Protein AF-A0A0A1WW95-F1 (afdb_monomer_lite)

Foldseek 3Di:
DDPLVVQLVLCVQQVNDNVPRDDPVVVVVCCVDPCVVVVVVVSVPDDGPVVVVVVVVVVVVVVVVVCVVVPCPPVVLVVDPPVVSVVVVVVVVVVVVVVVVVVVVVVVVVVVVVVVVVVD

Organism: Zeugodacus cucurbitae (NCBI:txid28588)

Sequence (120 aa):
ASTACMLKMWAARLGCAPEAIPTEEALKSIYKSRQRDLFCNLIKRVRSRQDVCEVRENILIKRLEKMKDHMVPTSARNFLPKEMQIFLKVKDLIKNKEDVAMRLEEYRKEYETLAINIKT

Radius of gyration: 31.36 Å; chains: 1; bounding box: 73×25×78 Å

Secondary structure (DSSP, 8-state):
--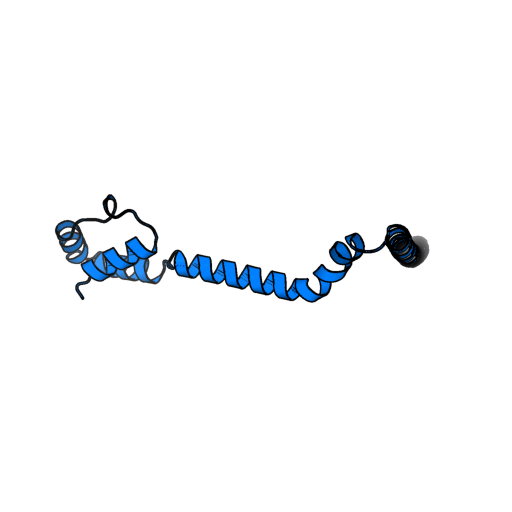HHHHHHHHHHHTT--GGGSPPHHHHHHHHHSTTHHHHHHHHHHS--HHHHHHHHHHHHHHHHHHHHHHHHHHHHHTTS-HHHHHHHHHHHHHHHHHHHHHHHHHHHHHHHHHHHHH--

Structure (mmCIF, N/CA/C/O backbone):
data_AF-A0A0A1WW95-F1
#
_entry.id   AF-A0A0A1WW95-F1
#
loop_
_atom_site.group_PDB
_atom_site.id
_atom_site.type_symbol
_atom_site.label_atom_id
_atom_site.label_alt_id
_atom_site.label_comp_id
_atom_site.label_asym_id
_atom_site.label_entity_id
_atom_site.label_seq_id
_atom_site.pdbx_PDB_ins_code
_atom_site.Cartn_x
_atom_site.Cartn_y
_atom_site.Cartn_z
_atom_site.occupancy
_atom_site.B_iso_or_equiv
_atom_site.auth_seq_id
_atom_site.auth_comp_id
_atom_site.auth_asym_id
_atom_site.auth_atom_id
_atom_site.pdbx_PDB_model_num
ATOM 1 N N . ALA A 1 1 ? -26.340 -12.801 31.033 1.00 52.34 1 ALA A N 1
ATOM 2 C CA . ALA A 1 1 ? -26.466 -11.388 30.610 1.00 52.34 1 ALA A CA 1
ATOM 3 C C . ALA A 1 1 ? -27.766 -11.204 29.830 1.00 52.34 1 ALA A C 1
ATOM 5 O O . ALA A 1 1 ? -28.094 -12.081 29.037 1.00 52.34 1 ALA A O 1
ATOM 6 N N . SER A 1 2 ? -28.523 -10.122 30.055 1.00 63.69 2 SER A N 1
ATOM 7 C CA . SER A 1 2 ? -29.732 -9.833 29.263 1.00 63.69 2 SER A CA 1
ATOM 8 C C . SER A 1 2 ? -29.356 -9.467 27.817 1.00 63.69 2 SER A C 1
ATOM 10 O O . SER A 1 2 ? -28.262 -8.959 27.563 1.00 63.69 2 SER A O 1
ATOM 12 N N . THR A 1 3 ? -30.247 -9.699 26.849 1.00 65.12 3 THR A N 1
ATOM 13 C CA . THR A 1 3 ? -30.021 -9.348 25.429 1.00 65.12 3 THR A CA 1
ATOM 14 C C . THR A 1 3 ? -29.762 -7.847 25.239 1.00 65.12 3 THR A C 1
ATOM 16 O O . THR A 1 3 ? -28.979 -7.456 24.379 1.00 65.12 3 THR A O 1
ATOM 19 N N . ALA A 1 4 ? -30.340 -7.013 26.112 1.00 69.62 4 ALA A N 1
ATOM 20 C CA . ALA A 1 4 ? -30.104 -5.572 26.158 1.00 69.62 4 ALA A CA 1
ATOM 21 C C . ALA A 1 4 ? -28.672 -5.211 26.596 1.00 69.62 4 ALA A C 1
ATOM 23 O O . ALA A 1 4 ? -28.072 -4.293 26.043 1.00 69.62 4 ALA A O 1
ATOM 24 N N . CYS A 1 5 ? -28.093 -5.956 27.542 1.00 72.75 5 CYS A N 1
ATOM 25 C CA . CYS A 1 5 ? -26.711 -5.763 27.986 1.00 72.75 5 CYS A CA 1
ATOM 26 C C . CYS A 1 5 ? -25.706 -6.052 26.856 1.00 72.75 5 CYS A C 1
ATOM 28 O O . CYS A 1 5 ? -24.804 -5.253 26.603 1.00 72.75 5 CYS A O 1
ATOM 30 N N . MET A 1 6 ? -25.919 -7.142 26.108 1.00 73.69 6 MET A N 1
ATOM 31 C CA . MET A 1 6 ? -25.077 -7.490 24.955 1.00 73.69 6 MET A CA 1
ATOM 32 C C . MET A 1 6 ? -25.101 -6.415 23.862 1.00 73.69 6 MET A C 1
ATOM 34 O O . MET A 1 6 ? -24.066 -6.139 23.258 1.00 73.69 6 MET A O 1
ATOM 38 N N . LEU A 1 7 ? -26.250 -5.772 23.636 1.00 78.19 7 LEU A N 1
ATOM 39 C CA . LEU A 1 7 ? -26.353 -4.695 22.656 1.00 78.19 7 LEU A CA 1
ATOM 40 C C . LEU A 1 7 ? -25.562 -3.460 23.060 1.00 78.19 7 L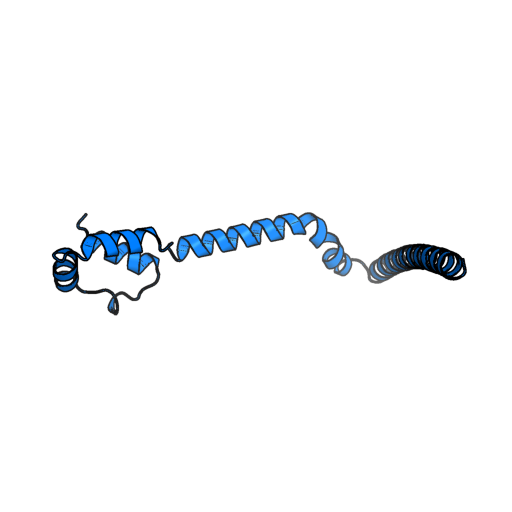EU A C 1
ATOM 42 O O . LEU A 1 7 ? -24.806 -2.938 22.248 1.00 78.19 7 LEU A O 1
ATOM 46 N N . LYS A 1 8 ? -25.747 -2.990 24.298 1.00 80.00 8 LYS A N 1
ATOM 47 C CA . LYS A 1 8 ? -25.054 -1.800 24.805 1.00 80.00 8 LYS A CA 1
ATOM 48 C C . LYS A 1 8 ? -23.538 -1.981 24.677 1.00 80.00 8 LYS A C 1
ATOM 50 O O . LYS A 1 8 ? -22.851 -1.099 24.175 1.00 80.00 8 LYS A O 1
ATOM 55 N N . MET A 1 9 ? -23.038 -3.169 25.028 1.00 80.19 9 MET A N 1
ATOM 56 C CA . MET A 1 9 ? -21.629 -3.528 24.855 1.00 80.19 9 MET A CA 1
ATOM 57 C C . MET A 1 9 ? -21.185 -3.552 23.386 1.00 80.19 9 MET A C 1
ATOM 59 O O . MET A 1 9 ? -20.106 -3.058 23.067 1.00 80.19 9 MET A O 1
ATOM 63 N N . TRP A 1 10 ? -21.985 -4.125 22.485 1.00 80.44 10 TRP A N 1
ATOM 64 C CA . TRP A 1 10 ? -21.660 -4.165 21.056 1.00 80.44 10 TRP A CA 1
ATOM 65 C C . TRP A 1 10 ? -21.662 -2.766 20.422 1.00 80.44 10 TRP A C 1
ATOM 67 O O . TRP A 1 10 ? -20.711 -2.421 19.727 1.00 80.44 10 TRP A O 1
ATOM 77 N N . ALA A 1 11 ? -22.661 -1.931 20.714 1.00 80.44 11 ALA A N 1
ATOM 78 C CA . ALA A 1 11 ? -22.742 -0.559 20.213 1.00 80.44 11 ALA A CA 1
ATOM 79 C C . ALA A 1 11 ? -21.574 0.299 20.726 1.00 80.44 11 ALA A C 1
ATOM 81 O O . ALA A 1 11 ? -20.948 1.022 19.951 1.00 80.44 11 ALA A O 1
ATOM 82 N N . ALA A 1 12 ? -21.200 0.144 22.000 1.00 80.81 12 ALA A N 1
ATOM 83 C CA . ALA A 1 12 ? -20.011 0.787 22.553 1.00 80.81 12 ALA A CA 1
ATOM 84 C C . ALA A 1 12 ? -18.723 0.349 21.824 1.00 80.81 12 ALA A C 1
ATOM 86 O O . ALA A 1 12 ? -17.895 1.187 21.475 1.00 80.81 12 ALA A O 1
ATOM 87 N N . ARG A 1 13 ? -18.577 -0.945 21.497 1.00 77.00 13 ARG A N 1
ATOM 88 C CA . ARG A 1 13 ? -17.451 -1.476 20.691 1.00 77.00 13 ARG A CA 1
ATOM 89 C C . ARG A 1 13 ? -17.446 -1.000 19.231 1.00 77.00 13 ARG A C 1
ATOM 91 O O . ARG A 1 13 ? -16.424 -1.072 18.552 1.00 77.00 13 ARG A O 1
ATOM 98 N N . LEU A 1 14 ? -18.569 -0.501 18.722 1.00 76.44 14 LEU A N 1
ATOM 99 C CA . LEU A 1 14 ? -18.633 0.174 17.422 1.00 76.44 14 LEU A CA 1
ATOM 100 C C . LEU A 1 14 ? -18.287 1.666 17.502 1.00 76.44 14 LEU A C 1
ATOM 102 O O . LEU A 1 14 ? -18.168 2.315 16.462 1.00 76.44 14 LEU A O 1
ATOM 106 N N . GLY A 1 15 ? -18.078 2.197 18.710 1.00 78.62 15 GLY A N 1
ATOM 107 C CA . GLY A 1 15 ? -17.815 3.612 18.953 1.00 78.62 15 GLY A CA 1
ATOM 108 C C . GLY A 1 15 ? -19.075 4.477 18.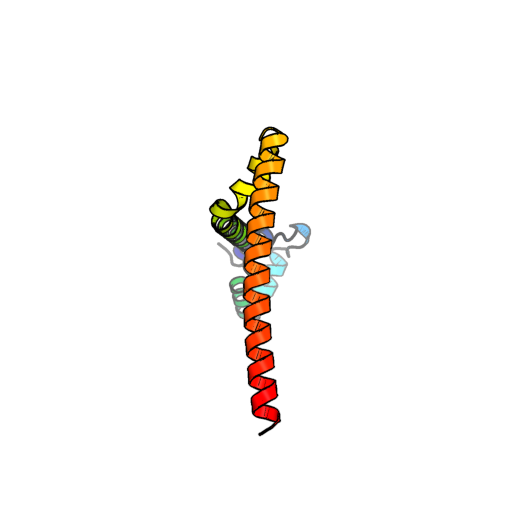954 1.00 78.62 15 GLY A C 1
ATOM 109 O O . GLY A 1 15 ? -18.976 5.678 18.718 1.00 78.62 15 GLY A O 1
ATOM 110 N N . CYS A 1 16 ? -20.257 3.892 19.175 1.00 80.69 16 CYS A N 1
ATOM 111 C CA . CYS A 1 16 ? -21.476 4.671 19.379 1.00 80.69 16 CYS A CA 1
ATOM 112 C C . CYS A 1 16 ? -21.413 5.397 20.729 1.00 80.69 16 CYS A C 1
ATOM 114 O O . CYS A 1 16 ? -21.085 4.787 21.748 1.00 80.69 16 CYS A O 1
ATOM 116 N N . ALA A 1 17 ? -21.755 6.686 20.729 1.00 83.12 17 ALA A N 1
ATOM 117 C CA 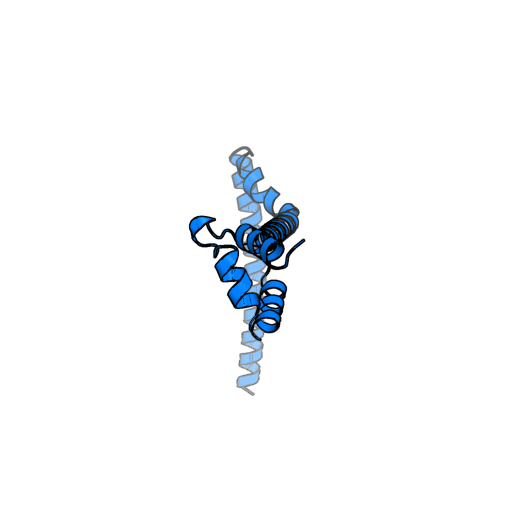. ALA A 1 17 ? -21.826 7.491 21.943 1.00 83.12 17 ALA A CA 1
ATOM 118 C C . ALA A 1 17 ? -22.913 6.945 22.896 1.00 83.12 17 ALA A C 1
ATOM 120 O O . ALA A 1 17 ? -23.970 6.532 22.403 1.00 83.12 17 ALA A O 1
ATOM 121 N N . PRO A 1 18 ? -22.695 6.930 24.226 1.00 78.62 18 PRO A N 1
ATOM 122 C CA . PRO A 1 18 ? -23.655 6.396 25.197 1.00 78.62 18 PRO A CA 1
ATOM 123 C C . PRO A 1 18 ? -25.055 7.005 25.078 1.00 78.62 18 PRO A C 1
ATOM 125 O O . PRO A 1 18 ? -26.049 6.306 25.251 1.00 78.62 18 PRO A O 1
ATOM 128 N N . GLU A 1 19 ? -25.128 8.286 24.720 1.00 82.31 19 GLU A N 1
ATOM 129 C CA . GLU A 1 19 ? -26.357 9.069 24.577 1.00 82.31 19 GLU A CA 1
ATOM 130 C C . GLU A 1 19 ? -27.178 8.649 23.348 1.00 82.31 19 GLU A C 1
ATOM 132 O O . GLU A 1 19 ? -28.388 8.854 23.304 1.00 82.31 19 GLU A O 1
ATOM 137 N N . ALA A 1 20 ? -26.532 8.034 22.352 1.00 79.69 20 ALA A N 1
ATOM 138 C CA . ALA A 1 20 ? -27.178 7.513 21.150 1.00 79.69 20 ALA A CA 1
ATOM 139 C C . ALA A 1 20 ? -27.664 6.060 21.314 1.00 79.69 20 ALA A C 1
ATOM 141 O O . ALA A 1 20 ? -28.323 5.524 20.419 1.00 79.69 20 ALA A O 1
ATOM 142 N N . ILE A 1 21 ? -27.331 5.393 22.428 1.00 81.44 21 ILE A N 1
ATOM 143 C CA . ILE A 1 21 ? -27.730 4.007 22.687 1.00 81.44 21 ILE A CA 1
ATOM 144 C C . ILE A 1 21 ? -29.130 4.000 23.325 1.00 81.44 21 ILE A C 1
ATOM 146 O O . ILE A 1 21 ? -29.330 4.636 24.360 1.00 81.44 21 ILE A O 1
ATOM 150 N N . PRO A 1 22 ? -30.106 3.255 22.770 1.00 81.81 22 PRO A N 1
ATOM 151 C CA . PRO A 1 22 ? -31.457 3.220 23.322 1.00 81.81 22 PRO A CA 1
ATOM 152 C C . PRO A 1 22 ? -31.502 2.749 24.784 1.00 81.81 22 PRO A C 1
ATOM 154 O O . PRO A 1 22 ? -30.749 1.858 25.199 1.00 81.81 22 PRO A O 1
ATOM 157 N N . THR A 1 23 ? -32.438 3.312 25.554 1.00 82.94 23 THR A N 1
ATOM 158 C CA . THR A 1 23 ? -32.662 2.952 26.962 1.00 82.94 23 THR A CA 1
ATOM 159 C C . THR A 1 23 ? -33.130 1.507 27.117 1.00 82.94 23 THR A C 1
ATOM 161 O O . THR A 1 23 ? -33.587 0.854 26.176 1.00 82.94 23 THR A O 1
ATOM 164 N N . GLU A 1 24 ? -33.017 0.965 28.328 1.00 79.62 24 GLU A N 1
ATOM 165 C CA . GLU A 1 24 ? -33.333 -0.442 28.575 1.00 79.62 24 GLU A CA 1
ATOM 166 C C . GLU A 1 24 ? -34.808 -0.779 28.321 1.00 79.62 24 GLU A C 1
ATOM 168 O O . GLU A 1 24 ? -35.115 -1.863 27.820 1.00 79.62 24 GLU A O 1
ATOM 173 N N . GLU A 1 25 ? -35.718 0.154 28.599 1.00 79.56 25 GLU A N 1
ATOM 174 C CA . GLU A 1 25 ? -37.144 0.021 28.301 1.00 79.56 25 GLU A CA 1
ATOM 175 C C . GLU A 1 25 ? -37.404 -0.025 26.789 1.00 79.56 25 GLU A C 1
ATOM 177 O O . GLU A 1 25 ? -38.146 -0.893 26.316 1.00 79.56 25 GLU A O 1
ATOM 182 N N . ALA A 1 26 ? -36.742 0.845 26.017 1.00 76.88 26 ALA A N 1
ATOM 183 C CA . ALA A 1 26 ? -36.841 0.864 24.558 1.00 76.88 26 ALA A CA 1
ATOM 184 C C . ALA A 1 26 ? -36.308 -0.442 23.949 1.00 76.88 26 ALA A C 1
ATOM 186 O O . ALA A 1 26 ? -36.945 -1.044 23.081 1.00 76.88 26 ALA A O 1
ATOM 187 N N . LEU A 1 27 ? -35.189 -0.950 24.473 1.00 76.06 27 LEU A N 1
ATOM 188 C CA . LEU A 1 27 ? -34.632 -2.236 24.058 1.00 76.06 27 LEU A CA 1
ATOM 189 C C . LEU A 1 27 ? -35.563 -3.400 24.397 1.00 76.06 27 LEU A C 1
ATOM 191 O O . LEU A 1 27 ? -35.765 -4.278 23.561 1.00 76.06 27 LEU A O 1
ATOM 195 N N . LYS A 1 28 ? -36.184 -3.411 25.582 1.00 78.06 28 LYS A N 1
ATOM 196 C CA . LYS A 1 28 ? -37.176 -4.437 25.949 1.00 78.06 28 LYS A CA 1
ATOM 197 C C . LYS A 1 28 ? -38.363 -4.450 24.984 1.00 78.06 28 LYS A C 1
ATOM 199 O O . LYS A 1 28 ? -38.836 -5.535 24.659 1.00 78.06 28 LYS A O 1
ATOM 204 N N . SER A 1 29 ? -38.816 -3.290 24.510 1.00 75.50 29 SER A N 1
ATOM 205 C CA . SER A 1 29 ? -39.872 -3.192 23.493 1.00 75.50 29 SER A CA 1
ATOM 206 C C . SER A 1 29 ? -39.440 -3.818 22.158 1.00 75.50 29 SER A C 1
ATOM 208 O O . SER A 1 29 ? -40.109 -4.714 21.639 1.00 75.50 29 SER A O 1
ATOM 210 N N . ILE A 1 30 ? -38.252 -3.457 21.662 1.00 70.44 30 ILE A N 1
ATOM 211 C CA . ILE A 1 30 ? -37.685 -3.988 20.410 1.00 70.44 30 ILE A CA 1
ATOM 212 C C . ILE A 1 30 ? -37.493 -5.511 20.491 1.00 70.44 30 ILE A C 1
ATOM 214 O O . ILE A 1 30 ? -37.890 -6.242 19.582 1.00 70.44 30 ILE A O 1
ATOM 218 N N . TYR A 1 31 ? -36.958 -6.010 21.611 1.00 72.00 31 TYR A N 1
ATOM 219 C CA . TYR A 1 31 ? -36.700 -7.435 21.834 1.00 72.00 31 TYR A CA 1
ATOM 220 C C . TYR A 1 31 ? -37.945 -8.277 22.135 1.00 72.00 31 TYR A C 1
ATOM 222 O O . TYR A 1 31 ? -37.827 -9.506 22.123 1.00 72.00 31 TYR A O 1
ATOM 230 N N . LYS A 1 32 ? -39.092 -7.655 22.439 1.00 74.19 32 LYS A N 1
ATOM 231 C CA . LYS A 1 32 ? -40.404 -8.319 22.539 1.00 74.19 32 LYS A CA 1
ATOM 232 C C . LYS A 1 32 ? -41.084 -8.471 21.175 1.00 74.19 32 LYS A C 1
ATOM 234 O O . LYS A 1 32 ? -41.991 -9.285 21.041 1.00 74.19 32 LYS A O 1
ATOM 239 N N . SER A 1 33 ? -40.649 -7.713 20.170 1.00 68.38 33 SER A N 1
ATOM 240 C CA . SER A 1 33 ? -41.162 -7.820 18.805 1.00 68.38 33 SER A CA 1
ATOM 241 C C . SER A 1 33 ? -40.505 -8.978 18.031 1.00 68.38 33 SER A C 1
ATOM 243 O O . SER A 1 33 ? -39.416 -9.444 18.377 1.00 68.38 33 SER A O 1
ATOM 245 N N . ARG A 1 34 ? -41.118 -9.394 16.909 1.00 67.12 34 ARG A N 1
ATOM 246 C CA . ARG A 1 34 ? -40.533 -10.356 15.943 1.00 67.12 34 ARG A CA 1
ATOM 247 C C . ARG A 1 34 ? -39.207 -9.890 15.315 1.00 67.12 34 ARG A C 1
ATOM 249 O O . ARG A 1 34 ? -38.579 -10.651 14.590 1.00 67.12 34 ARG A O 1
ATOM 256 N N . GLN A 1 35 ? -38.758 -8.663 15.579 1.00 71.69 35 GLN A N 1
ATOM 257 C CA . GLN A 1 35 ? -37.519 -8.117 15.021 1.00 71.69 35 GLN A CA 1
ATOM 258 C C . GLN A 1 35 ? -36.257 -8.574 15.767 1.00 71.69 35 GLN A C 1
ATOM 260 O O . GLN A 1 35 ? -35.151 -8.311 15.295 1.00 71.69 35 GLN A O 1
ATOM 265 N N . ARG A 1 36 ? -36.394 -9.288 16.896 1.00 75.44 36 ARG A N 1
ATOM 266 C CA . ARG A 1 36 ? -35.262 -9.808 17.681 1.00 75.44 36 ARG A CA 1
ATOM 267 C C . ARG A 1 36 ? -34.252 -10.572 16.817 1.00 75.44 36 ARG A C 1
ATOM 269 O O . ARG A 1 36 ? -33.060 -10.297 16.914 1.00 75.44 36 ARG A O 1
ATOM 276 N N . ASP A 1 37 ? -34.711 -11.491 15.972 1.00 76.00 37 ASP A N 1
ATOM 277 C CA . ASP A 1 37 ? -33.814 -12.371 15.210 1.00 76.00 37 ASP A CA 1
ATOM 278 C C . ASP A 1 37 ? -33.055 -11.618 14.114 1.00 76.00 37 ASP A C 1
ATOM 280 O O . ASP A 1 37 ? -31.848 -11.804 13.942 1.00 76.00 37 ASP A O 1
ATOM 284 N N . LEU A 1 38 ? -33.734 -10.698 13.421 1.00 73.56 38 LEU A N 1
ATOM 285 C CA . LEU A 1 38 ? -33.106 -9.786 12.460 1.00 73.56 38 LEU A CA 1
ATOM 286 C C . LEU A 1 38 ? -32.018 -8.950 13.134 1.00 73.56 38 LEU A C 1
ATOM 288 O O . LEU A 1 38 ? -30.915 -8.808 12.608 1.00 73.56 38 LEU A O 1
ATOM 292 N N . PHE A 1 39 ? -32.310 -8.454 14.331 1.00 74.38 39 PHE A N 1
ATOM 293 C CA . PHE A 1 39 ? -31.400 -7.614 15.088 1.00 74.38 39 PHE A CA 1
ATOM 294 C C . PHE A 1 39 ? -30.182 -8.393 15.605 1.00 74.38 39 PHE A C 1
ATOM 296 O O . PHE A 1 39 ? -29.045 -7.948 15.453 1.00 74.38 39 PHE A O 1
ATOM 303 N N . CYS A 1 40 ? -30.384 -9.608 16.123 1.00 75.31 40 CYS A N 1
ATOM 304 C CA . CYS A 1 40 ? -29.293 -10.504 16.504 1.00 75.31 40 CYS A CA 1
ATOM 305 C C . CYS A 1 40 ? -28.407 -10.885 15.306 1.00 75.31 40 CYS A C 1
ATOM 307 O O . CYS A 1 40 ? -27.187 -10.977 15.449 1.00 75.31 40 CYS A O 1
ATOM 309 N N . ASN A 1 41 ? -28.988 -11.075 14.120 1.00 74.19 41 ASN A N 1
ATOM 310 C CA . ASN A 1 41 ? -28.229 -11.364 12.903 1.00 74.19 41 ASN A CA 1
ATOM 311 C C . ASN A 1 41 ? -27.430 -10.154 12.403 1.00 74.19 41 ASN A C 1
ATOM 313 O O . ASN A 1 41 ? -26.308 -10.328 11.926 1.00 74.19 41 ASN A O 1
ATOM 317 N N . LEU A 1 42 ? -27.964 -8.939 12.545 1.00 74.75 42 LEU A N 1
ATOM 318 C CA . LEU A 1 42 ? -27.246 -7.706 12.223 1.00 74.75 42 LEU A CA 1
ATOM 319 C C . LEU A 1 42 ? -26.006 -7.551 13.114 1.00 74.75 42 LEU A C 1
ATOM 321 O O . LEU A 1 42 ? -24.899 -7.380 12.610 1.00 74.75 42 LEU A O 1
ATOM 325 N N . ILE A 1 43 ? -26.180 -7.719 14.428 1.00 75.00 43 ILE A N 1
ATOM 326 C CA . ILE A 1 43 ? -25.097 -7.644 15.421 1.00 75.00 43 ILE A CA 1
ATOM 327 C C . ILE A 1 43 ? -23.970 -8.633 15.098 1.00 75.00 43 ILE A C 1
ATOM 329 O O . ILE A 1 43 ? -22.798 -8.282 15.189 1.00 75.00 43 ILE A O 1
ATOM 333 N N . LYS A 1 44 ? -24.312 -9.854 14.664 1.00 71.50 44 LYS A N 1
ATOM 334 C CA . LYS A 1 44 ? -23.327 -10.878 14.273 1.00 71.50 44 LYS A CA 1
ATOM 335 C C . LYS A 1 44 ? -22.536 -10.521 13.010 1.00 71.50 44 LYS A C 1
ATOM 337 O O . LYS A 1 44 ? -21.414 -10.994 12.853 1.00 71.50 44 LYS A O 1
ATOM 342 N N . ARG A 1 45 ? -23.120 -9.750 12.087 1.00 72.12 45 ARG A N 1
ATOM 343 C CA . ARG A 1 45 ? -22.503 -9.417 10.789 1.00 72.12 45 ARG A CA 1
ATOM 344 C C . ARG A 1 45 ? -21.600 -8.190 10.850 1.00 72.12 45 ARG A C 1
ATOM 346 O O . ARG A 1 45 ? -20.680 -8.081 10.045 1.00 72.12 45 ARG A O 1
ATOM 353 N N . VAL A 1 46 ? -21.848 -7.278 11.782 1.00 74.81 46 VAL A N 1
ATOM 354 C CA . VAL A 1 46 ? -21.069 -6.045 11.914 1.00 74.81 46 VAL A CA 1
ATOM 355 C C . VAL A 1 46 ? -19.888 -6.292 12.851 1.00 74.81 46 VAL A C 1
ATOM 357 O O . VAL A 1 46 ? -20.060 -6.557 14.042 1.00 74.81 46 VAL A O 1
ATOM 360 N N . ARG A 1 47 ? -18.679 -6.209 12.291 1.00 67.75 47 ARG A N 1
ATOM 361 C CA . ARG A 1 47 ? -17.414 -6.333 13.028 1.00 67.75 47 ARG A CA 1
ATOM 362 C C . ARG A 1 47 ? -17.158 -5.095 13.879 1.00 67.75 47 ARG A C 1
ATOM 364 O O . ARG A 1 47 ? -17.561 -3.996 13.498 1.00 67.75 47 ARG A O 1
ATOM 371 N N . SER A 1 48 ? -16.497 -5.279 15.022 1.00 68.12 48 SER A N 1
ATOM 372 C CA . SER A 1 48 ? -16.187 -4.164 15.918 1.00 68.12 48 SER A CA 1
ATOM 373 C C . SER A 1 48 ? -15.191 -3.203 15.255 1.00 68.12 48 SER A C 1
ATOM 375 O O . SER A 1 48 ? -14.413 -3.609 14.386 1.00 68.12 48 SER A O 1
ATOM 377 N N . ARG A 1 49 ? -15.186 -1.921 15.649 1.00 68.19 49 ARG A N 1
ATOM 378 C CA . ARG A 1 49 ? -14.166 -0.984 15.146 1.00 68.19 49 ARG A CA 1
ATOM 379 C C . ARG A 1 49 ? -12.764 -1.423 15.566 1.00 68.19 49 ARG A C 1
ATOM 381 O O . ARG A 1 49 ? -11.843 -1.267 14.770 1.00 68.19 49 ARG A O 1
ATOM 388 N N . GLN A 1 50 ? -12.619 -1.991 16.766 1.00 65.75 50 GLN A N 1
ATOM 389 C CA . GLN A 1 50 ? -11.349 -2.552 17.226 1.00 65.75 50 GLN A CA 1
ATOM 390 C C . GLN A 1 50 ? -10.835 -3.650 16.283 1.00 65.75 50 GLN A C 1
ATOM 392 O O . GLN A 1 50 ? -9.692 -3.556 15.848 1.00 65.75 50 GLN A O 1
ATOM 397 N N . ASP A 1 51 ? -11.683 -4.604 15.880 1.00 73.19 51 ASP A N 1
ATOM 398 C CA . ASP A 1 51 ? -11.283 -5.704 14.983 1.00 73.19 51 ASP A CA 1
ATOM 399 C C . ASP A 1 51 ? -10.789 -5.160 13.628 1.00 73.19 51 ASP A C 1
ATOM 401 O O . ASP A 1 51 ? -9.826 -5.650 13.041 1.00 73.19 51 ASP A O 1
ATOM 405 N N . VAL A 1 52 ? -11.449 -4.116 13.114 1.00 76.25 52 VAL A N 1
ATOM 406 C CA . VAL A 1 52 ? -11.060 -3.466 11.853 1.00 76.25 52 VAL A CA 1
ATOM 407 C C . VAL A 1 52 ? -9.730 -2.724 11.998 1.00 76.25 52 VAL A C 1
ATOM 409 O O . VAL A 1 52 ? -8.909 -2.773 11.081 1.00 76.25 52 VAL A O 1
ATOM 412 N N . CYS A 1 53 ? -9.500 -2.040 13.121 1.00 76.06 53 CYS A N 1
ATOM 413 C CA . CYS A 1 53 ? -8.227 -1.373 13.398 1.00 76.06 53 CYS A CA 1
ATOM 414 C C . CYS A 1 53 ? -7.078 -2.381 13.498 1.00 76.06 53 CYS A C 1
ATOM 416 O O . CYS A 1 53 ? -6.071 -2.204 12.819 1.00 76.06 53 CYS A O 1
ATOM 418 N N . GLU A 1 54 ? -7.269 -3.473 14.237 1.00 81.12 54 GLU A N 1
ATOM 419 C CA . GLU A 1 54 ? -6.272 -4.534 14.397 1.00 81.12 54 GLU A CA 1
ATOM 420 C C . GLU A 1 54 ? -5.896 -5.169 13.047 1.00 81.12 54 GLU A C 1
ATOM 422 O O . GLU A 1 54 ? -4.720 -5.341 12.725 1.00 81.12 54 GLU A O 1
ATOM 427 N N . VAL A 1 55 ? -6.878 -5.457 12.185 1.00 82.75 55 VAL A N 1
ATOM 428 C CA . VAL A 1 55 ? -6.607 -5.973 10.832 1.00 82.75 55 VAL A CA 1
ATOM 429 C C . VAL A 1 55 ? -5.846 -4.950 9.982 1.00 82.75 55 VAL A C 1
ATOM 431 O O . VAL A 1 55 ? -4.936 -5.330 9.243 1.00 82.75 55 VAL A O 1
ATOM 434 N N . ARG A 1 56 ? -6.177 -3.655 10.076 1.00 80.12 56 ARG A N 1
ATOM 435 C CA . ARG A 1 56 ? -5.457 -2.594 9.346 1.00 80.12 56 ARG A CA 1
ATOM 436 C C . ARG A 1 56 ? -4.011 -2.469 9.817 1.00 80.12 56 ARG A C 1
ATOM 438 O O . ARG A 1 56 ? -3.125 -2.395 8.968 1.00 80.12 56 ARG A O 1
ATOM 445 N N . GLU A 1 57 ? -3.771 -2.492 11.124 1.00 83.50 57 GLU A N 1
ATOM 446 C CA . GLU A 1 57 ? -2.425 -2.486 11.705 1.00 83.50 57 GLU A CA 1
ATOM 447 C C . GLU A 1 57 ? -1.629 -3.711 11.256 1.00 83.50 57 GLU A C 1
ATOM 449 O O . GLU A 1 57 ? -0.529 -3.567 10.731 1.00 83.50 57 GLU A O 1
ATOM 454 N N . ASN A 1 58 ? -2.223 -4.903 11.315 1.00 83.56 58 ASN A N 1
ATOM 455 C CA . ASN A 1 58 ? -1.587 -6.135 10.850 1.00 83.56 58 ASN A CA 1
ATOM 456 C C . ASN A 1 58 ? -1.250 -6.110 9.348 1.00 83.56 58 ASN A C 1
ATOM 458 O O . ASN A 1 58 ? -0.208 -6.619 8.932 1.00 83.56 58 ASN A O 1
ATOM 462 N N . ILE A 1 59 ? -2.099 -5.504 8.510 1.00 86.38 59 ILE A N 1
ATOM 463 C CA . ILE A 1 59 ? -1.802 -5.301 7.083 1.00 86.38 59 ILE A CA 1
ATOM 464 C C . ILE A 1 59 ? -0.634 -4.326 6.906 1.00 86.38 59 ILE A C 1
ATOM 466 O O . ILE A 1 59 ? 0.229 -4.568 6.062 1.00 86.38 59 ILE A O 1
ATOM 470 N N . LEU A 1 60 ? -0.596 -3.233 7.673 1.00 81.62 60 LEU A N 1
ATOM 471 C CA . LEU A 1 60 ? 0.494 -2.258 7.625 1.00 81.62 60 LEU A CA 1
ATOM 472 C C . LEU A 1 60 ? 1.818 -2.880 8.072 1.00 81.62 60 LEU A C 1
ATOM 474 O O . LEU A 1 60 ? 2.804 -2.734 7.357 1.00 81.62 60 LEU A O 1
ATOM 478 N N . ILE A 1 61 ? 1.825 -3.638 9.170 1.00 83.00 61 ILE A N 1
ATOM 479 C CA . ILE A 1 61 ? 2.999 -4.373 9.657 1.00 83.00 61 ILE A CA 1
ATOM 480 C C . ILE A 1 61 ? 3.502 -5.330 8.577 1.00 83.00 61 ILE A C 1
ATOM 482 O O . ILE A 1 61 ? 4.655 -5.232 8.179 1.00 83.00 61 ILE A O 1
ATOM 486 N N . LYS A 1 62 ? 2.633 -6.166 7.994 1.00 83.94 62 LYS A N 1
ATOM 487 C CA . LYS A 1 62 ? 3.034 -7.091 6.917 1.00 83.94 62 LYS A CA 1
ATOM 488 C C . LYS A 1 62 ? 3.552 -6.377 5.668 1.00 83.94 62 LYS A C 1
ATOM 490 O O . LYS A 1 62 ? 4.437 -6.888 4.985 1.00 83.94 62 LYS A O 1
ATOM 495 N N . ARG A 1 63 ? 2.992 -5.212 5.322 1.00 78.38 63 ARG A N 1
ATOM 496 C CA . ARG A 1 63 ? 3.500 -4.381 4.216 1.00 78.38 63 ARG A CA 1
ATOM 497 C C . ARG A 1 63 ? 4.883 -3.819 4.541 1.00 78.38 63 ARG A C 1
ATOM 499 O O . ARG A 1 63 ? 5.754 -3.866 3.680 1.00 78.38 63 ARG A O 1
ATOM 506 N N . LEU A 1 64 ? 5.090 -3.348 5.769 1.00 74.56 64 LEU A N 1
ATOM 507 C CA . LEU A 1 64 ? 6.381 -2.854 6.244 1.00 74.56 64 LEU A CA 1
ATOM 508 C C . LEU A 1 64 ? 7.426 -3.970 6.324 1.00 74.56 64 LEU A C 1
ATOM 510 O O . LEU A 1 64 ? 8.546 -3.767 5.878 1.00 74.56 64 LEU A O 1
ATOM 514 N N . GLU A 1 65 ? 7.070 -5.161 6.804 1.00 77.88 65 GLU A N 1
ATOM 515 C CA . GLU A 1 65 ? 7.953 -6.332 6.836 1.00 77.88 65 GLU A CA 1
ATOM 516 C C . GLU A 1 65 ? 8.404 -6.739 5.433 1.00 77.88 65 GLU A C 1
ATOM 518 O O . GLU A 1 65 ? 9.595 -6.925 5.210 1.00 77.88 65 GLU A O 1
ATOM 523 N N . LYS A 1 66 ? 7.489 -6.776 4.454 1.00 76.38 66 LYS A N 1
ATOM 524 C CA . LYS A 1 66 ? 7.845 -7.013 3.042 1.00 76.38 66 LYS A CA 1
ATOM 525 C C . LYS A 1 66 ? 8.773 -5.944 2.468 1.00 76.38 66 LYS A C 1
ATOM 527 O O . LYS A 1 66 ? 9.532 -6.215 1.546 1.00 76.38 66 LYS A O 1
ATOM 532 N N . MET A 1 67 ? 8.682 -4.720 2.976 1.00 66.00 67 MET A N 1
ATOM 533 C CA . MET A 1 67 ? 9.530 -3.611 2.560 1.00 66.00 67 MET A CA 1
ATOM 534 C C . MET A 1 67 ? 10.821 -3.506 3.376 1.00 66.00 67 MET A C 1
ATOM 536 O O . MET A 1 67 ? 11.706 -2.761 2.971 1.00 66.00 67 MET A O 1
ATOM 540 N N . LYS A 1 68 ? 10.972 -4.229 4.490 1.00 63.19 68 LYS A N 1
ATOM 541 C CA . LYS A 1 68 ? 12.117 -4.120 5.405 1.00 63.19 68 LYS A CA 1
ATOM 542 C C . LYS A 1 68 ? 13.446 -4.411 4.704 1.00 63.19 68 LYS A C 1
ATOM 544 O O . LYS A 1 68 ? 14.396 -3.656 4.888 1.00 63.19 68 LYS A O 1
ATOM 549 N N . ASP A 1 69 ? 13.476 -5.407 3.823 1.00 61.88 69 ASP A N 1
ATOM 550 C CA . ASP A 1 69 ? 14.666 -5.758 3.030 1.00 61.88 69 ASP A CA 1
ATOM 551 C C . ASP A 1 69 ? 14.930 -4.773 1.872 1.00 61.88 69 ASP A C 1
ATOM 553 O O . ASP A 1 69 ? 16.015 -4.740 1.295 1.00 61.88 69 ASP A O 1
ATOM 557 N N . HIS A 1 70 ? 13.953 -3.915 1.559 1.00 59.38 70 HIS A N 1
ATOM 558 C CA . HIS A 1 70 ? 14.023 -2.894 0.511 1.00 59.38 70 HIS A CA 1
ATOM 559 C C . HIS A 1 70 ? 14.141 -1.453 1.046 1.00 59.38 70 HIS A C 1
ATOM 561 O O . HIS A 1 70 ? 14.495 -0.556 0.285 1.00 59.38 70 HIS A O 1
ATOM 567 N N . MET A 1 71 ? 13.863 -1.200 2.332 1.00 53.38 71 MET A N 1
ATOM 568 C CA . MET A 1 71 ? 13.863 0.143 2.942 1.00 53.38 71 MET A CA 1
ATOM 569 C C . MET A 1 71 ? 15.244 0.609 3.411 1.00 53.38 71 MET A C 1
ATOM 571 O O . MET A 1 71 ? 15.430 1.798 3.663 1.00 53.38 71 MET A O 1
ATOM 575 N N . VAL A 1 72 ? 16.221 -0.293 3.510 1.00 52.88 72 VAL A N 1
ATOM 576 C CA . VAL A 1 72 ? 17.556 0.026 4.036 1.00 52.88 72 VAL A CA 1
ATOM 577 C C . VAL A 1 72 ? 18.520 0.695 3.029 1.00 52.88 72 VAL A C 1
ATOM 579 O O . VAL A 1 72 ? 19.376 1.439 3.495 1.00 52.88 72 VAL A O 1
ATOM 582 N N . PRO A 1 73 ? 18.426 0.600 1.684 1.00 57.16 73 PRO A N 1
ATOM 583 C CA . PRO A 1 73 ? 19.441 1.234 0.830 1.00 57.16 73 PRO A CA 1
ATOM 584 C C . PRO A 1 73 ? 19.282 2.755 0.696 1.00 57.16 73 PRO A C 1
ATOM 586 O O . PRO A 1 73 ? 20.276 3.475 0.601 1.00 57.16 73 PRO A O 1
ATOM 589 N N . THR A 1 74 ? 18.047 3.262 0.659 1.00 53.91 74 THR A N 1
ATOM 590 C CA . THR A 1 74 ? 17.801 4.655 0.251 1.00 53.91 74 THR A CA 1
ATOM 591 C C . THR A 1 74 ? 17.996 5.641 1.400 1.00 53.91 74 THR A C 1
ATOM 593 O O . THR A 1 74 ? 18.565 6.708 1.192 1.00 53.91 74 THR A O 1
ATOM 596 N N . SER A 1 75 ? 17.582 5.284 2.621 1.00 57.41 75 SER A N 1
ATOM 597 C CA . SER A 1 75 ? 17.800 6.121 3.807 1.00 57.41 75 SER A CA 1
ATOM 598 C C . SER A 1 75 ? 19.226 5.997 4.349 1.00 57.41 75 SER A C 1
ATOM 600 O O . SER A 1 75 ? 19.791 7.008 4.755 1.00 57.41 75 SER A O 1
ATOM 602 N N . ALA A 1 76 ? 19.848 4.810 4.283 1.00 61.31 76 ALA A N 1
ATOM 603 C CA . ALA A 1 76 ? 21.228 4.604 4.733 1.00 61.31 76 ALA A CA 1
ATOM 604 C C . ALA A 1 76 ? 22.248 5.388 3.896 1.00 61.31 76 ALA A C 1
ATOM 606 O O . ALA A 1 76 ? 23.233 5.882 4.440 1.00 61.31 76 ALA A O 1
ATOM 607 N N . ARG A 1 77 ? 21.999 5.569 2.588 1.00 64.81 77 ARG A N 1
ATOM 608 C CA . ARG A 1 77 ? 22.866 6.398 1.735 1.00 64.81 77 ARG A CA 1
ATOM 609 C C . ARG A 1 77 ? 22.976 7.829 2.238 1.00 64.81 77 ARG A C 1
ATOM 611 O O . ARG A 1 77 ? 24.070 8.372 2.202 1.00 64.81 77 ARG A O 1
ATOM 618 N N . ASN A 1 78 ? 21.900 8.411 2.764 1.00 71.00 78 ASN A N 1
ATOM 619 C CA . ASN A 1 78 ? 21.922 9.792 3.255 1.00 71.00 78 ASN A CA 1
ATOM 620 C C . ASN A 1 78 ? 22.855 9.986 4.465 1.00 71.00 78 ASN A C 1
ATOM 622 O O . ASN A 1 78 ? 23.255 11.115 4.734 1.00 71.00 78 ASN A O 1
ATOM 626 N N . PHE A 1 79 ? 23.224 8.904 5.162 1.00 80.75 79 PHE A N 1
ATOM 627 C CA . PHE A 1 79 ? 24.175 8.918 6.278 1.00 80.75 79 PHE A CA 1
ATOM 628 C C . PHE A 1 79 ? 25.633 8.661 5.852 1.00 80.75 79 PHE A C 1
ATOM 630 O O . PHE A 1 79 ? 26.526 8.696 6.695 1.00 80.75 79 PHE A O 1
ATOM 637 N N . LEU A 1 80 ? 25.902 8.402 4.567 1.00 80.75 80 LEU A N 1
ATOM 638 C CA . LEU A 1 80 ? 27.264 8.233 4.049 1.00 80.75 80 LEU A CA 1
ATOM 639 C C . LEU A 1 80 ? 27.912 9.591 3.721 1.00 80.75 80 LEU A C 1
ATOM 641 O O . LEU A 1 80 ? 27.196 10.555 3.445 1.00 80.75 80 LEU A O 1
ATOM 645 N N . PRO A 1 81 ? 29.254 9.684 3.662 1.00 90.31 81 PRO A N 1
ATOM 646 C CA . PRO A 1 81 ? 29.938 10.855 3.110 1.00 90.31 81 PRO A CA 1
ATOM 647 C C . PRO A 1 81 ? 29.448 11.193 1.695 1.00 90.31 81 PRO A C 1
ATOM 649 O O . PRO A 1 81 ? 29.124 10.292 0.913 1.00 90.31 81 PRO A O 1
ATOM 652 N N . LYS A 1 82 ? 29.397 12.486 1.349 1.00 84.19 82 LYS A N 1
ATOM 653 C CA . LYS A 1 82 ? 28.808 12.976 0.086 1.00 84.19 82 LYS A CA 1
ATOM 654 C C . LYS A 1 82 ? 29.439 12.324 -1.143 1.00 84.19 82 LYS A C 1
ATOM 656 O O . LYS A 1 82 ? 28.738 11.964 -2.083 1.00 84.19 82 LYS A O 1
ATOM 661 N N . GLU A 1 83 ? 30.746 12.122 -1.111 1.00 88.50 83 GLU A N 1
ATOM 662 C CA . GLU A 1 83 ? 31.530 11.504 -2.175 1.00 88.50 83 GLU A CA 1
ATOM 663 C C . GLU A 1 83 ? 31.078 10.057 -2.415 1.00 88.50 83 GLU A C 1
ATOM 665 O O . GLU A 1 83 ? 30.882 9.639 -3.556 1.00 88.50 83 GLU A O 1
ATOM 670 N N . MET A 1 84 ? 30.810 9.314 -1.337 1.00 84.94 84 MET A N 1
ATOM 671 C CA . MET A 1 84 ? 30.320 7.937 -1.405 1.00 84.94 84 MET A CA 1
ATOM 672 C C . MET A 1 84 ? 28.874 7.876 -1.913 1.00 84.94 84 MET A C 1
ATOM 674 O O . MET A 1 84 ? 28.524 6.990 -2.693 1.00 84.94 84 MET A O 1
ATOM 678 N N . GLN A 1 85 ? 28.035 8.843 -1.530 1.00 85.56 85 GLN A N 1
ATOM 679 C CA . GLN A 1 85 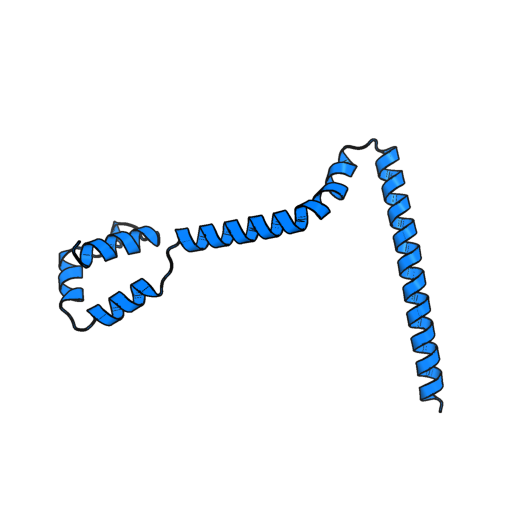? 26.677 8.966 -2.072 1.00 85.56 85 GLN A CA 1
ATOM 680 C C . GLN A 1 85 ? 26.692 9.189 -3.588 1.00 85.56 85 GLN A C 1
ATOM 682 O O . GLN A 1 85 ? 25.957 8.520 -4.319 1.00 85.56 85 GLN A O 1
ATOM 687 N N . ILE A 1 86 ? 27.546 10.104 -4.061 1.00 88.06 86 ILE A N 1
ATOM 688 C CA . ILE A 1 86 ? 27.718 10.408 -5.486 1.00 88.06 86 ILE A CA 1
ATOM 689 C C . ILE A 1 86 ? 28.215 9.169 -6.229 1.00 88.06 86 ILE A C 1
ATOM 691 O O . ILE A 1 86 ? 27.624 8.793 -7.239 1.00 88.06 86 ILE A O 1
ATOM 695 N N . PHE A 1 87 ? 29.243 8.498 -5.709 1.00 90.38 87 PHE A N 1
ATOM 696 C CA . PHE A 1 87 ? 29.794 7.287 -6.311 1.00 90.38 87 PHE A CA 1
ATOM 697 C C . PHE A 1 87 ? 28.737 6.187 -6.486 1.00 90.38 87 PHE A C 1
ATOM 699 O O . PHE A 1 87 ? 28.565 5.652 -7.583 1.00 90.38 87 PHE A O 1
ATOM 706 N N . LEU A 1 88 ? 27.977 5.885 -5.428 1.00 87.62 88 LEU A N 1
ATOM 707 C CA . LEU A 1 88 ? 26.919 4.875 -5.481 1.00 87.62 88 LEU A CA 1
ATOM 708 C C . LEU A 1 88 ? 25.805 5.264 -6.460 1.00 87.62 88 LEU A C 1
ATOM 710 O O . LEU A 1 88 ? 25.314 4.414 -7.199 1.00 87.62 88 LEU A O 1
ATOM 714 N N . LYS A 1 89 ? 25.438 6.549 -6.515 1.00 89.38 89 LYS A N 1
ATOM 715 C CA . LYS A 1 89 ? 24.451 7.054 -7.476 1.00 89.38 89 LYS A CA 1
ATOM 716 C C . LYS A 1 89 ? 24.938 6.915 -8.919 1.00 89.38 89 LYS A C 1
ATOM 718 O O . LYS A 1 89 ? 24.165 6.498 -9.774 1.00 89.38 89 LYS A O 1
ATOM 723 N N . VAL A 1 90 ? 26.203 7.229 -9.196 1.00 93.94 90 VAL A N 1
ATOM 724 C CA . VAL A 1 90 ? 26.803 7.045 -10.527 1.00 93.94 90 VAL A CA 1
ATOM 725 C C . VAL A 1 90 ? 26.804 5.568 -10.918 1.00 93.94 90 VAL A C 1
ATOM 727 O O . VAL A 1 90 ? 26.418 5.242 -12.037 1.00 93.94 90 VAL A O 1
ATOM 730 N N . LYS A 1 91 ? 27.151 4.666 -9.992 1.00 91.62 91 LYS A N 1
ATOM 731 C CA . LYS A 1 91 ? 27.118 3.217 -10.232 1.00 91.62 91 LYS A CA 1
ATOM 732 C C . LYS A 1 91 ? 25.718 2.721 -10.615 1.00 91.62 91 LYS A C 1
ATOM 734 O O . LYS A 1 91 ? 25.583 1.975 -11.582 1.00 91.62 91 LYS A O 1
ATOM 739 N N . ASP A 1 92 ? 24.683 3.168 -9.906 1.00 91.19 92 ASP A N 1
ATOM 740 C CA . ASP A 1 92 ? 23.294 2.824 -10.239 1.00 91.19 92 ASP A CA 1
ATOM 741 C C . ASP A 1 92 ? 22.873 3.387 -11.604 1.00 91.19 92 ASP A C 1
ATOM 743 O O . ASP A 1 92 ? 22.198 2.709 -12.376 1.00 91.19 92 ASP A O 1
ATOM 747 N N . LEU A 1 93 ? 23.285 4.619 -11.924 1.00 95.50 93 LEU A N 1
ATOM 748 C CA . LEU A 1 93 ? 22.992 5.241 -13.217 1.00 95.50 93 LEU A CA 1
ATOM 749 C C . LEU A 1 93 ? 23.650 4.492 -14.381 1.00 95.50 93 LEU A C 1
ATOM 751 O O . LEU A 1 93 ? 23.022 4.347 -15.428 1.00 95.50 93 LEU A O 1
ATOM 755 N N . ILE A 1 94 ? 24.877 3.994 -14.203 1.00 96.00 94 ILE A N 1
ATOM 756 C CA . ILE A 1 94 ? 25.564 3.166 -15.204 1.00 96.00 94 ILE A CA 1
ATOM 757 C C . ILE A 1 94 ? 24.782 1.874 -15.444 1.00 96.00 94 ILE A C 1
ATOM 759 O O . ILE A 1 94 ? 24.457 1.574 -16.590 1.00 96.00 94 ILE A O 1
ATOM 763 N N . LYS A 1 95 ? 24.390 1.172 -14.375 1.00 95.44 95 LYS A N 1
ATOM 764 C CA . LYS A 1 95 ? 23.587 -0.051 -14.495 1.00 95.44 95 LYS A CA 1
ATOM 765 C C . LYS A 1 95 ? 22.259 0.20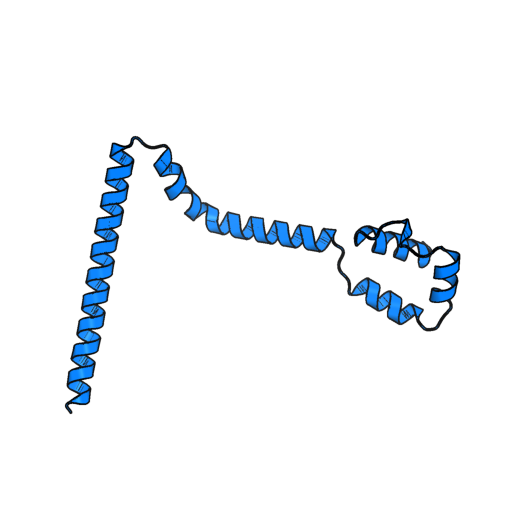8 -15.214 1.00 95.44 95 LYS A C 1
ATOM 767 O O . LYS A 1 95 ? 21.898 -0.512 -16.135 1.00 95.44 95 LYS A O 1
ATOM 772 N N . ASN A 1 96 ? 21.554 1.276 -14.843 1.00 95.44 96 ASN A N 1
ATOM 773 C CA . ASN A 1 96 ? 20.293 1.634 -15.493 1.00 95.44 96 ASN A CA 1
ATOM 774 C C . ASN A 1 96 ? 20.482 1.952 -16.982 1.00 95.44 96 ASN A C 1
ATOM 776 O O . ASN A 1 96 ? 19.626 1.609 -17.794 1.00 95.44 96 ASN A O 1
ATOM 780 N N . LYS A 1 97 ? 21.593 2.600 -17.353 1.00 96.81 97 LYS A N 1
ATOM 781 C CA . LYS A 1 97 ? 21.934 2.852 -18.756 1.00 96.81 97 LYS A CA 1
ATOM 782 C C . LYS A 1 97 ? 22.132 1.539 -19.519 1.00 96.81 97 LYS A C 1
ATOM 784 O O . LYS A 1 97 ? 21.622 1.422 -20.630 1.00 96.81 97 LYS A O 1
ATOM 789 N N . GLU A 1 98 ? 22.851 0.580 -18.941 1.00 97.19 98 GLU A N 1
ATOM 790 C CA . GLU A 1 98 ? 23.081 -0.742 -19.541 1.00 97.19 98 GLU A CA 1
ATOM 791 C C . GLU A 1 98 ? 21.766 -1.514 -19.721 1.00 97.19 98 GLU A C 1
ATOM 793 O O . GLU A 1 98 ? 21.481 -1.989 -20.820 1.00 97.19 98 GLU A O 1
ATOM 798 N N . ASP A 1 99 ? 20.917 -1.543 -18.690 1.00 96.88 99 ASP A N 1
ATOM 799 C CA . ASP A 1 99 ? 19.609 -2.207 -18.738 1.00 96.88 99 ASP A CA 1
ATOM 800 C C . ASP A 1 99 ? 18.688 -1.594 -19.808 1.00 96.88 99 ASP A C 1
ATOM 802 O O . ASP A 1 99 ? 17.984 -2.310 -20.521 1.00 96.88 99 ASP A O 1
ATOM 806 N N . VAL A 1 100 ? 18.675 -0.262 -19.940 1.00 96.94 100 VAL A N 1
ATOM 807 C CA . VAL A 1 100 ? 17.868 0.431 -20.960 1.00 96.94 100 VAL A CA 1
ATOM 808 C C . VAL A 1 100 ? 18.416 0.183 -22.363 1.00 96.94 100 VAL A C 1
ATOM 810 O O . VAL A 1 100 ? 17.630 -0.041 -23.281 1.00 96.94 100 VAL A O 1
ATOM 813 N N . ALA A 1 101 ? 19.740 0.195 -22.541 1.00 97.19 101 ALA A N 1
ATOM 814 C CA . ALA A 1 101 ? 20.362 -0.092 -23.832 1.00 97.19 101 ALA A CA 1
ATOM 815 C C . ALA A 1 101 ? 20.042 -1.517 -24.306 1.00 97.19 101 ALA A C 1
ATOM 817 O O . ALA A 1 101 ? 19.712 -1.712 -25.474 1.00 97.19 101 ALA A O 1
ATOM 818 N N . MET A 1 102 ? 20.068 -2.488 -23.390 1.00 97.12 102 MET A N 1
ATOM 819 C CA . MET A 1 102 ? 19.703 -3.875 -23.674 1.00 97.12 102 MET A CA 1
ATOM 820 C C . MET A 1 102 ? 18.254 -3.992 -24.158 1.00 97.12 102 MET A C 1
ATOM 822 O O . MET A 1 102 ? 18.016 -4.530 -25.236 1.00 97.12 102 MET A O 1
ATOM 826 N N . ARG A 1 103 ? 17.296 -3.409 -23.425 1.00 96.56 103 ARG A N 1
ATOM 827 C CA . ARG A 1 103 ? 15.875 -3.427 -23.823 1.00 96.56 103 ARG A CA 1
ATOM 828 C C . ARG A 1 103 ? 15.635 -2.726 -25.154 1.00 96.56 103 ARG A C 1
ATOM 830 O O . ARG A 1 103 ? 14.801 -3.155 -25.940 1.00 96.56 103 ARG A O 1
ATOM 837 N N . LEU A 1 104 ? 16.340 -1.625 -25.409 1.00 97.19 104 LEU A N 1
ATOM 838 C CA . LEU A 1 104 ? 16.212 -0.896 -26.668 1.00 97.19 104 LEU A CA 1
ATOM 839 C C . LEU A 1 104 ? 16.676 -1.747 -27.857 1.00 97.19 104 LEU A C 1
ATOM 841 O O . LEU A 1 104 ? 16.034 -1.729 -28.904 1.00 97.19 104 LEU A O 1
ATOM 845 N N . GLU A 1 105 ? 17.748 -2.516 -27.680 1.00 96.94 105 GLU A N 1
ATOM 846 C CA . GLU A 1 105 ? 18.232 -3.451 -28.693 1.00 96.94 105 GLU A CA 1
ATOM 847 C C . GLU A 1 105 ? 17.260 -4.621 -28.914 1.00 96.94 105 GLU A C 1
ATOM 849 O O . GLU A 1 105 ? 17.026 -5.019 -30.054 1.00 96.94 105 GLU A O 1
ATOM 854 N N . GLU A 1 106 ? 16.644 -5.143 -27.850 1.00 96.38 106 GLU A N 1
ATOM 855 C CA . GLU A 1 106 ? 15.582 -6.156 -27.947 1.00 96.38 106 GLU A CA 1
ATOM 856 C C . GLU A 1 106 ? 14.389 -5.634 -28.754 1.00 96.38 106 GLU A C 1
ATOM 858 O O . GLU A 1 106 ? 14.021 -6.237 -29.763 1.00 96.38 106 GLU A O 1
ATOM 863 N N . TYR A 1 107 ? 13.854 -4.462 -28.395 1.00 96.06 107 TYR A N 1
ATOM 864 C CA . TYR A 1 107 ? 12.748 -3.851 -29.133 1.00 96.06 107 TYR A CA 1
ATOM 865 C C . TYR A 1 107 ? 13.105 -3.589 -30.591 1.00 96.06 107 TYR A C 1
ATOM 867 O O . TYR A 1 107 ? 12.292 -3.821 -31.484 1.00 96.06 107 TYR A O 1
ATOM 875 N N . ARG A 1 108 ? 14.325 -3.120 -30.863 1.00 95.75 108 ARG A N 1
ATOM 876 C CA . ARG A 1 108 ? 14.779 -2.888 -32.233 1.00 95.75 108 ARG A CA 1
ATOM 877 C C . ARG A 1 108 ? 14.724 -4.174 -33.064 1.00 95.75 108 ARG A C 1
ATOM 879 O O . ARG A 1 108 ? 14.198 -4.142 -34.174 1.00 95.75 108 ARG A O 1
ATOM 886 N N . LYS A 1 109 ? 15.200 -5.299 -32.522 1.00 95.31 109 LYS A N 1
ATOM 887 C CA . LYS A 1 109 ? 15.133 -6.609 -33.192 1.00 95.31 109 LYS A CA 1
ATOM 888 C C . LYS A 1 109 ? 13.696 -7.075 -33.413 1.00 95.31 109 LYS A C 1
ATOM 890 O O . LYS A 1 109 ? 13.388 -7.609 -34.481 1.00 95.31 109 LYS A O 1
ATOM 895 N N . GLU A 1 110 ? 12.810 -6.857 -32.443 1.00 94.44 110 GLU A N 1
ATOM 896 C CA . GLU A 1 110 ? 11.380 -7.161 -32.584 1.00 94.44 110 GLU A CA 1
ATOM 897 C C . GLU A 1 110 ? 10.746 -6.358 -33.729 1.00 94.44 110 GLU A C 1
ATOM 899 O O . GLU A 1 110 ? 10.060 -6.930 -34.580 1.00 94.44 110 GLU A O 1
ATOM 904 N N . TYR A 1 111 ? 11.033 -5.054 -33.813 1.00 94.00 111 TYR A N 1
ATOM 905 C CA . TYR A 1 111 ? 10.546 -4.198 -34.897 1.00 94.00 111 TYR A CA 1
ATOM 906 C C . TYR A 1 111 ? 11.114 -4.589 -36.263 1.00 94.00 111 TYR A C 1
ATOM 908 O O . TYR A 1 111 ? 10.365 -4.625 -37.238 1.00 94.00 111 TYR A O 1
ATOM 916 N N . GLU A 1 112 ? 12.411 -4.895 -36.356 1.00 93.31 112 GLU A N 1
ATOM 917 C CA . GLU A 1 112 ? 13.037 -5.363 -37.599 1.00 93.31 112 GLU A CA 1
ATOM 918 C C . GLU A 1 112 ? 12.390 -6.674 -38.079 1.00 93.31 112 GLU A C 1
ATOM 920 O O . GLU A 1 112 ? 12.024 -6.793 -39.250 1.00 93.31 112 GLU A O 1
ATOM 925 N N . THR A 1 113 ? 12.152 -7.618 -37.163 1.00 93.00 113 THR A N 1
ATOM 926 C CA . THR A 1 113 ? 11.466 -8.887 -37.456 1.00 93.00 113 THR A CA 1
ATOM 927 C C . THR A 1 113 ? 10.038 -8.651 -37.950 1.00 93.00 113 THR A C 1
ATOM 929 O O . THR A 1 113 ? 9.625 -9.211 -38.967 1.00 93.00 113 THR A O 1
ATOM 932 N N . LEU A 1 114 ? 9.280 -7.785 -37.271 1.00 92.81 114 LEU A N 1
ATOM 933 C CA . LEU A 1 114 ? 7.918 -7.439 -37.672 1.00 92.81 114 LEU A CA 1
ATOM 934 C C . LEU A 1 114 ? 7.886 -6.767 -39.054 1.00 92.81 114 LEU A C 1
ATOM 936 O O . LEU A 1 114 ? 7.034 -7.089 -39.878 1.00 92.81 114 LEU A O 1
ATOM 940 N N . ALA A 1 115 ? 8.832 -5.869 -39.335 1.00 90.06 115 ALA A N 1
ATOM 941 C CA . ALA A 1 115 ? 8.929 -5.181 -40.618 1.00 90.06 115 ALA A CA 1
ATOM 942 C C . ALA A 1 115 ? 9.245 -6.133 -41.784 1.00 90.06 115 ALA A C 1
ATOM 944 O O . ALA A 1 115 ? 8.749 -5.914 -42.889 1.00 90.06 115 ALA A O 1
ATOM 945 N N . ILE A 1 116 ? 10.049 -7.180 -41.555 1.00 89.62 116 ILE A N 1
ATOM 946 C CA . ILE A 1 116 ? 10.296 -8.244 -42.543 1.00 89.62 116 ILE A CA 1
ATOM 947 C C . ILE A 1 116 ? 9.009 -9.042 -42.788 1.00 89.62 116 ILE A C 1
ATOM 949 O O . ILE A 1 116 ? 8.614 -9.232 -43.938 1.00 89.62 116 ILE A O 1
ATOM 953 N N . ASN A 1 117 ? 8.317 -9.437 -41.718 1.00 80.56 117 ASN A N 1
ATOM 954 C CA . ASN A 1 117 ? 7.097 -10.242 -41.809 1.00 80.56 117 ASN A CA 1
ATOM 955 C C . ASN A 1 117 ? 5.925 -9.507 -42.480 1.00 80.56 117 ASN A C 1
ATOM 957 O O . ASN A 1 117 ? 5.101 -10.153 -43.107 1.00 80.56 117 ASN A O 1
ATOM 961 N N . ILE A 1 118 ? 5.843 -8.175 -42.377 1.00 83.75 118 ILE A N 1
ATOM 962 C CA . ILE A 1 118 ? 4.808 -7.365 -43.055 1.00 83.75 118 ILE A CA 1
ATOM 963 C C . ILE A 1 118 ? 5.093 -7.196 -44.559 1.00 83.75 118 ILE A C 1
ATOM 965 O O . ILE A 1 118 ? 4.177 -6.952 -45.339 1.00 83.75 118 ILE A O 1
ATOM 969 N N . LYS A 1 119 ? 6.363 -7.272 -44.974 1.00 67.44 119 LYS A N 1
ATOM 970 C CA . LYS A 1 119 ? 6.773 -7.116 -46.381 1.00 67.44 119 LYS A CA 1
ATOM 971 C C . LYS A 1 119 ? 6.687 -8.415 -47.193 1.00 67.44 119 LYS A C 1
ATOM 973 O O . LYS A 1 119 ? 6.948 -8.365 -48.394 1.00 67.44 119 LYS A O 1
ATOM 978 N N . THR A 1 120 ? 6.375 -9.536 -46.542 1.00 51.94 120 THR A N 1
ATOM 979 C CA . THR A 1 120 ? 6.163 -10.855 -47.160 1.00 51.94 120 THR A CA 1
ATOM 980 C C . THR A 1 120 ? 4.670 -11.087 -47.345 1.00 51.94 120 THR A C 1
ATOM 982 O O . THR A 1 120 ? 4.292 -11.613 -48.413 1.00 51.94 120 THR A O 1
#

pLDDT: mean 79.45, std 11.56, range [51.94, 97.19]